Protein AF-A0A7L2U722-F1 (afdb_monomer)

Radius of gyration: 27.56 Å; Cα contacts (8 Å, |Δi|>4): 17; chains: 1; bounding box: 57×20×67 Å

InterPro domains:
  IPR019372 Lipoma HMGIC fusion partner-like protein [PF10242] (1-57)
  IPR019372 Lipoma HMGIC fusion partner-like protein [PTHR12489] (1-71)

Organism: Balaeniceps rex (NCBI:txid33584)

Foldseek 3Di:
DPQPVVCPDPVNCVVVHVPSDRPPPVPPPPPCVVVVVVVVVVVVVVVVVVCVVCCVVVVVVVVVVVVVVVD

Sequence (71 aa):
MIFPDGWDSDEVKRMCGEKTDKYTLGACSVRWAYILAIIGILDALILSFLAFVLGNRQDSLLAEELKLENK

Mean predicted aligned error: 16.24 Å

Solvent-accessible surface area (backbone atoms only — not comparable to full-atom values): 4355 Å² total; per-residue (Å²): 139,73,78,58,74,66,46,78,41,70,71,50,29,71,75,72,35,88,82,52,64,60,82,50,98,80,74,65,73,86,46,68,68,58,59,49,51,52,51,52,52,52,49,54,52,50,52,52,50,49,50,50,52,51,46,56,56,50,50,55,54,53,53,49,53,56,55,60,73,76,105

pLDDT: mean 70.7, std 16.65, range [40.09, 96.88]

Structure (mmCIF, N/CA/C/O backbone):
data_AF-A0A7L2U722-F1
#
_entry.id   AF-A0A7L2U722-F1
#
loop_
_atom_site.group_PDB
_atom_site.id
_atom_site.type_symbol
_atom_site.label_atom_id
_atom_site.label_alt_id
_atom_site.label_comp_id
_atom_site.label_asym_id
_atom_site.label_entity_id
_atom_site.label_seq_id
_atom_site.pdbx_PDB_ins_code
_atom_site.Cartn_x
_atom_site.Cartn_y
_atom_site.Cartn_z
_atom_site.occupancy
_atom_site.B_iso_or_equiv
_atom_site.auth_seq_id
_atom_site.auth_comp_id
_atom_site.auth_asym_id
_atom_site.auth_atom_id
_atom_site.pdbx_PDB_model_num
ATOM 1 N N . MET A 1 1 ? 0.044 -6.693 -35.971 1.00 46.41 1 MET A N 1
ATOM 2 C CA . MET A 1 1 ? 0.850 -6.874 -34.745 1.00 46.41 1 MET A CA 1
ATOM 3 C C . MET A 1 1 ? 2.271 -6.418 -35.072 1.00 46.41 1 MET A C 1
ATOM 5 O O . MET A 1 1 ? 3.019 -7.205 -35.619 1.00 46.41 1 MET A O 1
ATOM 9 N N . ILE A 1 2 ? 2.596 -5.129 -34.889 1.00 50.81 2 ILE A N 1
ATOM 10 C CA . ILE A 1 2 ? 3.926 -4.541 -35.206 1.00 50.81 2 ILE A CA 1
ATOM 11 C C . ILE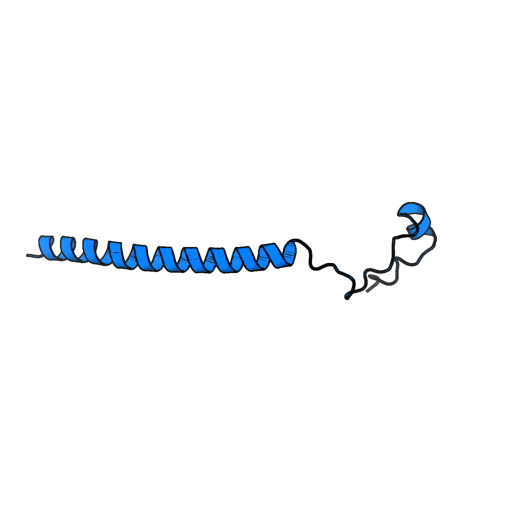 A 1 2 ? 4.404 -3.735 -33.989 1.00 50.81 2 ILE A C 1
ATOM 13 O O . ILE A 1 2 ? 4.688 -2.547 -34.021 1.00 50.81 2 ILE A O 1
ATOM 17 N N . PHE A 1 3 ? 4.402 -4.413 -32.856 1.00 40.09 3 PHE A N 1
ATOM 18 C CA . PHE A 1 3 ? 5.103 -4.032 -31.641 1.00 40.09 3 PHE A CA 1
ATOM 19 C C . PHE A 1 3 ? 5.567 -5.391 -31.113 1.00 40.09 3 PHE A C 1
ATOM 21 O O . PHE A 1 3 ? 4.686 -6.210 -30.834 1.00 40.09 3 PHE A O 1
ATOM 28 N N . PRO A 1 4 ? 6.872 -5.733 -31.126 1.00 52.31 4 PRO A N 1
ATOM 29 C CA . PRO A 1 4 ? 8.060 -4.866 -31.096 1.00 52.31 4 PRO A CA 1
ATOM 30 C C . PRO A 1 4 ? 8.917 -4.792 -32.389 1.00 52.31 4 PRO A C 1
ATOM 32 O O . PRO A 1 4 ? 10.020 -4.255 -32.344 1.00 52.31 4 PRO A O 1
ATOM 35 N N . ASP A 1 5 ? 8.465 -5.299 -33.542 1.00 55.91 5 ASP A N 1
ATOM 36 C CA . ASP A 1 5 ? 9.332 -5.413 -34.740 1.00 55.91 5 ASP A CA 1
ATOM 37 C C . ASP A 1 5 ? 9.635 -4.109 -35.502 1.00 55.91 5 ASP A C 1
ATOM 39 O O . ASP A 1 5 ? 10.595 -4.069 -36.263 1.00 55.91 5 ASP A O 1
ATOM 43 N N . GLY A 1 6 ? 8.878 -3.029 -35.285 1.00 55.72 6 GLY A N 1
ATOM 44 C CA . GLY A 1 6 ? 9.103 -1.740 -35.962 1.00 55.72 6 GLY A CA 1
ATOM 45 C C . GLY A 1 6 ? 10.153 -0.828 -35.311 1.00 55.72 6 GLY A C 1
ATOM 46 O O . GLY A 1 6 ? 10.502 0.195 -35.889 1.00 55.72 6 GLY A O 1
ATOM 47 N N . TRP A 1 7 ? 10.646 -1.171 -34.115 1.00 58.19 7 TRP A N 1
ATOM 48 C CA . TRP A 1 7 ? 11.585 -0.331 -33.349 1.00 58.19 7 TRP A CA 1
ATOM 49 C C . TRP A 1 7 ? 13.046 -0.483 -33.813 1.00 58.19 7 TRP A C 1
ATOM 51 O O . TRP A 1 7 ? 13.910 0.288 -33.421 1.00 58.19 7 TRP A O 1
ATOM 61 N N . ASP A 1 8 ? 13.338 -1.463 -34.668 1.00 58.03 8 ASP A N 1
ATOM 62 C CA . ASP A 1 8 ? 14.705 -1.751 -35.123 1.00 58.03 8 ASP A CA 1
ATOM 63 C C . ASP A 1 8 ? 15.099 -1.003 -36.412 1.00 58.03 8 ASP A C 1
ATOM 65 O O . ASP A 1 8 ? 16.147 -1.269 -36.991 1.00 58.03 8 ASP A O 1
ATOM 69 N N . SER A 1 9 ? 14.268 -0.070 -36.891 1.00 64.31 9 SER A N 1
ATOM 70 C CA . SER A 1 9 ? 14.594 0.731 -38.072 1.00 64.31 9 SER A CA 1
ATOM 71 C C . SER A 1 9 ? 15.598 1.843 -37.748 1.00 64.31 9 SER A C 1
ATOM 73 O O . SER A 1 9 ? 15.536 2.495 -36.700 1.00 64.31 9 SER A O 1
ATOM 75 N N . ASP A 1 10 ? 16.509 2.105 -38.688 1.00 62.22 10 ASP A N 1
ATOM 76 C CA . ASP A 1 10 ? 17.545 3.139 -38.552 1.00 62.22 10 ASP A CA 1
ATOM 77 C C . ASP A 1 10 ? 16.960 4.545 -38.329 1.00 62.22 10 ASP A C 1
ATOM 79 O O . ASP A 1 10 ? 17.566 5.389 -37.662 1.00 62.22 10 ASP A O 1
ATOM 83 N N . GLU A 1 11 ? 15.750 4.794 -38.837 1.00 61.88 11 GLU A N 1
ATOM 84 C CA . GLU A 1 11 ? 14.999 6.034 -38.618 1.00 61.88 11 GLU A CA 1
ATOM 85 C C . GLU A 1 11 ? 14.613 6.238 -37.150 1.00 61.88 11 GLU A C 1
ATOM 87 O O . GLU A 1 11 ? 14.734 7.349 -36.630 1.00 61.88 11 GLU A O 1
ATOM 92 N N . VAL A 1 12 ? 14.219 5.176 -36.444 1.00 60.62 12 VAL A N 1
ATOM 93 C CA . VAL A 1 12 ? 13.820 5.267 -35.032 1.00 60.62 12 VAL A CA 1
ATOM 94 C C . VAL A 1 12 ? 15.047 5.399 -34.123 1.00 60.62 12 VAL A C 1
ATOM 96 O O . VAL A 1 12 ? 15.040 6.230 -33.210 1.00 60.62 12 VAL A O 1
ATOM 99 N N . LYS A 1 13 ? 16.146 4.689 -34.419 1.00 61.75 13 LYS A N 1
ATOM 100 C CA . LYS A 1 13 ? 17.424 4.835 -33.691 1.00 61.75 13 LYS A CA 1
ATOM 101 C C . LYS A 1 13 ? 18.044 6.225 -33.854 1.00 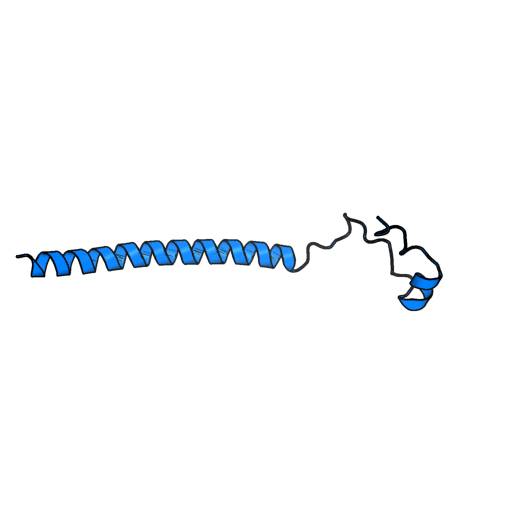61.75 13 LYS A C 1
ATOM 103 O O . LYS A 1 13 ? 18.620 6.746 -32.900 1.00 61.75 13 LYS A O 1
ATOM 108 N N . ARG A 1 14 ? 17.886 6.870 -35.019 1.00 58.00 14 ARG A N 1
ATOM 109 C CA . ARG A 1 14 ? 18.335 8.260 -35.240 1.00 58.00 14 ARG A CA 1
ATOM 110 C C . ARG A 1 14 ? 17.539 9.295 -34.447 1.00 58.00 14 ARG A C 1
ATOM 112 O O . ARG A 1 14 ? 18.119 10.292 -34.030 1.00 58.00 14 ARG A O 1
ATOM 119 N N . MET A 1 15 ? 16.242 9.071 -34.243 1.00 58.25 15 MET A N 1
ATOM 120 C CA . MET A 1 15 ? 15.355 10.037 -33.580 1.00 58.25 15 MET A CA 1
ATOM 121 C C . MET A 1 15 ? 15.321 9.871 -32.055 1.00 58.25 15 MET A C 1
ATOM 123 O O . MET A 1 15 ? 15.262 10.863 -31.333 1.00 58.25 15 MET A O 1
ATOM 127 N N . CYS A 1 16 ? 15.379 8.634 -31.552 1.00 55.44 16 CYS A N 1
ATOM 128 C CA . CYS A 1 16 ? 15.298 8.338 -30.116 1.00 55.44 16 CYS A CA 1
ATOM 129 C C . CYS A 1 16 ? 16.629 7.883 -29.481 1.00 55.44 16 CYS A C 1
ATOM 131 O O . CYS A 1 16 ? 16.684 7.682 -28.267 1.00 55.44 16 CYS A O 1
ATOM 133 N N . GLY A 1 17 ? 17.703 7.762 -30.267 1.00 54.62 17 GLY A N 1
ATOM 134 C CA . GLY A 1 17 ? 19.041 7.372 -29.818 1.00 54.62 17 GLY A CA 1
ATOM 135 C C . GLY A 1 17 ? 19.294 5.860 -29.866 1.00 54.62 17 GLY A C 1
ATOM 136 O O . GLY A 1 17 ? 18.374 5.053 -29.739 1.00 54.62 17 GLY A O 1
ATOM 137 N N . GLU A 1 18 ? 20.570 5.473 -29.989 1.00 56.47 18 G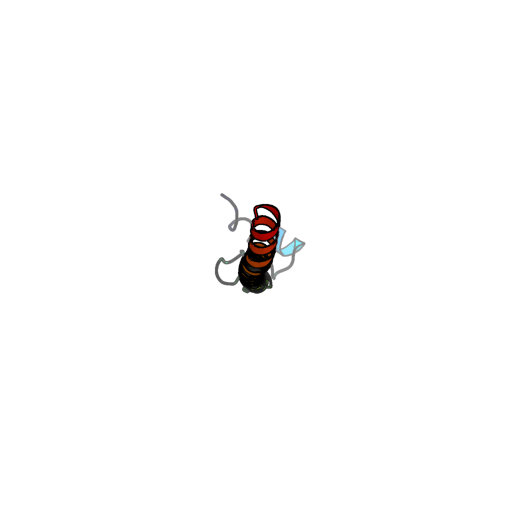LU A N 1
ATOM 138 C CA . GLU A 1 18 ? 21.051 4.079 -30.140 1.00 56.47 18 GLU A CA 1
ATOM 139 C C . GLU A 1 18 ? 20.620 3.112 -29.021 1.00 56.47 18 GLU A C 1
ATOM 141 O O . GLU A 1 18 ? 20.743 1.903 -29.164 1.00 56.47 18 GLU A O 1
ATOM 146 N N . LYS A 1 19 ? 20.099 3.629 -27.902 1.00 52.88 19 LYS A N 1
ATOM 147 C CA . LYS A 1 19 ? 19.619 2.845 -26.750 1.00 52.88 19 LYS A CA 1
ATOM 148 C C . LYS A 1 19 ? 18.162 2.396 -26.878 1.00 52.88 19 LYS A C 1
ATOM 150 O O . LYS A 1 19 ? 17.591 1.885 -25.915 1.00 52.88 19 LYS A O 1
ATOM 155 N N . THR A 1 20 ? 17.536 2.635 -28.025 1.00 53.56 20 THR A N 1
ATOM 156 C CA . THR A 1 20 ? 16.172 2.193 -28.307 1.00 53.56 20 THR A CA 1
ATOM 157 C C . THR A 1 20 ? 16.145 0.749 -28.787 1.00 53.56 20 THR A C 1
ATOM 159 O O . THR A 1 20 ? 15.875 0.451 -29.944 1.00 53.56 20 THR A O 1
ATOM 162 N N . ASP A 1 21 ? 16.461 -0.162 -27.874 1.00 52.38 21 ASP A N 1
ATOM 163 C CA . ASP A 1 21 ? 16.310 -1.591 -28.117 1.00 52.38 21 ASP A CA 1
ATOM 164 C C . ASP A 1 21 ? 14.836 -2.012 -28.087 1.00 52.38 21 ASP A C 1
ATOM 166 O O . ASP A 1 21 ? 14.010 -1.410 -27.387 1.00 52.38 21 ASP A O 1
ATOM 170 N N . LYS A 1 22 ? 14.508 -3.083 -28.828 1.00 47.75 22 LYS A N 1
ATOM 171 C CA . LYS A 1 22 ? 13.190 -3.734 -28.774 1.00 47.75 22 LYS A CA 1
ATOM 172 C C . LYS A 1 22 ? 12.821 -3.963 -27.309 1.00 47.75 22 LYS A C 1
ATOM 174 O O . LYS A 1 22 ? 13.624 -4.490 -26.542 1.00 47.75 22 LYS A O 1
ATOM 179 N N . TYR A 1 23 ? 11.603 -3.589 -26.920 1.00 49.19 23 TYR A N 1
ATOM 180 C CA . TYR A 1 23 ? 11.086 -3.839 -25.575 1.00 49.19 23 TYR A CA 1
ATOM 181 C C . TYR A 1 23 ? 11.061 -5.353 -25.318 1.00 49.19 23 TYR A C 1
ATOM 183 O O . TYR A 1 23 ? 10.124 -6.057 -25.695 1.00 49.19 23 TYR A O 1
ATOM 191 N N . THR A 1 24 ? 12.137 -5.878 -24.735 1.00 47.94 24 THR A N 1
ATOM 192 C CA . THR A 1 24 ? 12.263 -7.285 -24.380 1.00 47.94 24 THR A CA 1
ATOM 193 C C . THR A 1 24 ? 11.412 -7.519 -23.138 1.00 47.94 24 THR A C 1
ATOM 195 O O . THR A 1 24 ? 11.676 -6.977 -22.059 1.00 47.94 24 THR A O 1
ATOM 198 N N . LEU A 1 25 ? 10.360 -8.328 -23.289 1.00 50.38 25 LEU A N 1
ATOM 199 C CA . LEU A 1 25 ? 9.572 -8.880 -22.186 1.00 50.38 25 LEU A CA 1
ATOM 200 C C . LEU A 1 25 ? 10.484 -9.829 -21.376 1.00 50.38 25 LEU A C 1
ATOM 202 O O . LEU A 1 25 ? 10.489 -11.038 -21.565 1.00 50.38 25 LEU A O 1
ATOM 206 N N . GLY A 1 26 ? 11.360 -9.244 -20.559 1.00 50.09 26 GLY A N 1
ATOM 207 C CA . GLY A 1 26 ? 12.434 -9.936 -19.841 1.00 50.09 26 GLY A CA 1
ATOM 208 C C . GLY A 1 26 ? 13.538 -9.010 -19.312 1.00 50.09 26 GLY A C 1
ATOM 209 O O . GLY A 1 26 ? 14.151 -9.331 -18.301 1.00 50.09 26 GLY A O 1
ATOM 210 N N . ALA A 1 27 ? 13.731 -7.823 -19.906 1.00 46.91 27 ALA A N 1
ATOM 211 C CA . ALA A 1 27 ? 14.560 -6.739 -19.349 1.00 46.91 27 ALA A CA 1
ATOM 212 C C . ALA A 1 27 ? 13.714 -5.616 -18.710 1.00 46.91 27 ALA A C 1
ATOM 214 O O . ALA A 1 27 ? 14.197 -4.515 -18.432 1.00 46.91 27 ALA A O 1
ATOM 215 N N . CYS A 1 28 ? 12.425 -5.872 -18.474 1.00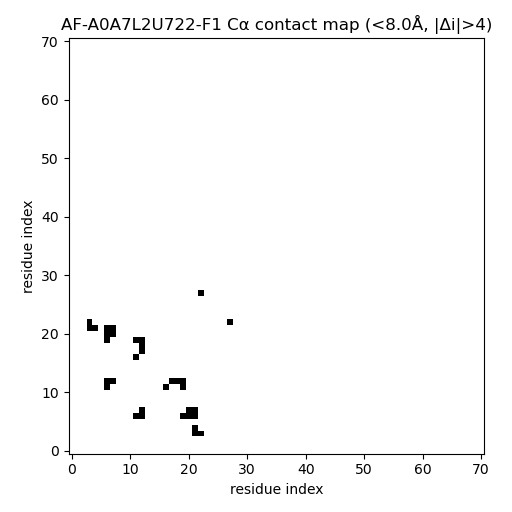 52.88 28 CYS A N 1
ATOM 216 C CA . CYS A 1 28 ? 11.544 -4.943 -17.786 1.00 52.88 28 CYS A CA 1
ATOM 217 C C . CYS A 1 28 ? 11.878 -4.980 -16.294 1.00 52.88 28 CYS A C 1
ATOM 219 O O . CYS A 1 28 ? 11.346 -5.803 -15.553 1.00 52.88 28 CYS A O 1
ATOM 221 N N . SER A 1 29 ? 12.791 -4.098 -15.866 1.00 54.06 29 SER A N 1
ATOM 222 C CA . SER A 1 29 ? 13.015 -3.777 -14.456 1.00 54.06 29 SER A CA 1
ATOM 223 C C . SER A 1 29 ? 11.655 -3.720 -13.772 1.00 54.06 29 SER A C 1
ATOM 225 O O . SER A 1 29 ? 10.800 -2.914 -14.148 1.00 54.06 29 SER A O 1
ATOM 227 N N . VAL A 1 30 ? 11.448 -4.630 -12.824 1.00 56.69 30 VAL A N 1
ATOM 228 C CA . VAL A 1 30 ? 10.329 -4.626 -11.893 1.00 56.69 30 VAL A CA 1
ATOM 229 C C . VAL A 1 30 ? 10.453 -3.328 -11.094 1.00 56.69 30 VAL A C 1
ATOM 231 O O . VAL A 1 30 ? 11.073 -3.266 -10.038 1.00 56.69 30 VAL A O 1
ATOM 234 N N . ARG A 1 31 ? 9.993 -2.231 -11.697 1.00 69.25 31 ARG A N 1
ATOM 235 C CA . ARG A 1 31 ? 10.006 -0.892 -11.115 1.00 69.25 31 ARG A CA 1
ATOM 236 C C . ARG A 1 31 ? 8.852 -0.785 -10.121 1.00 69.25 31 ARG A C 1
ATOM 238 O O . ARG A 1 31 ? 8.144 -1.759 -9.861 1.00 69.25 31 ARG A O 1
ATOM 245 N N . TRP A 1 32 ? 8.654 0.429 -9.609 1.00 72.44 32 TRP A N 1
ATOM 246 C CA . TRP A 1 32 ? 7.587 0.867 -8.707 1.00 72.44 32 TRP A CA 1
ATOM 247 C C . TRP A 1 32 ? 6.246 0.130 -8.839 1.00 72.44 32 TRP A C 1
ATOM 249 O O . TRP A 1 32 ? 5.612 -0.073 -7.822 1.00 72.44 32 TRP A O 1
ATOM 259 N N . ALA A 1 33 ? 5.825 -0.333 -10.021 1.00 76.00 33 ALA A N 1
ATOM 260 C CA . ALA A 1 33 ? 4.610 -1.1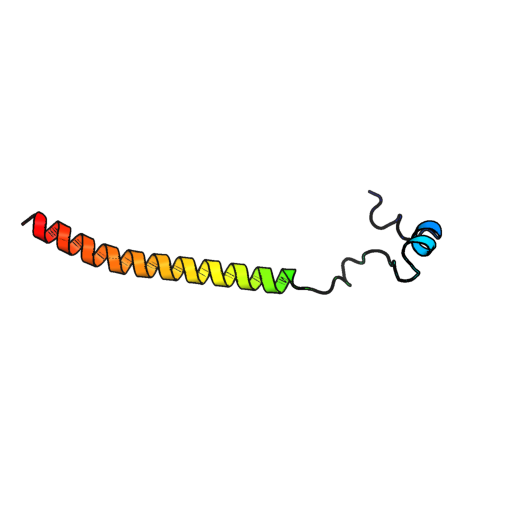32 -10.203 1.00 76.00 33 ALA A CA 1
ATOM 261 C C . ALA A 1 33 ? 4.487 -2.346 -9.255 1.00 76.00 33 ALA A C 1
ATOM 263 O O . ALA A 1 33 ? 3.428 -2.540 -8.670 1.00 76.00 33 ALA A O 1
ATOM 264 N N . TYR A 1 34 ? 5.544 -3.138 -9.048 1.00 78.56 34 TYR A N 1
ATOM 265 C CA . TYR A 1 34 ? 5.476 -4.295 -8.136 1.00 78.56 34 TYR A CA 1
ATOM 266 C C . TYR A 1 34 ? 5.465 -3.875 -6.667 1.00 78.56 34 TYR A C 1
ATOM 268 O O . TYR A 1 34 ? 4.723 -4.431 -5.863 1.00 78.56 34 TYR A O 1
ATOM 276 N N . ILE A 1 35 ? 6.235 -2.839 -6.330 1.00 83.56 35 ILE A N 1
ATOM 277 C CA . ILE A 1 35 ? 6.260 -2.254 -4.985 1.00 83.56 35 ILE A CA 1
ATOM 278 C C . ILE A 1 35 ? 4.878 -1.670 -4.64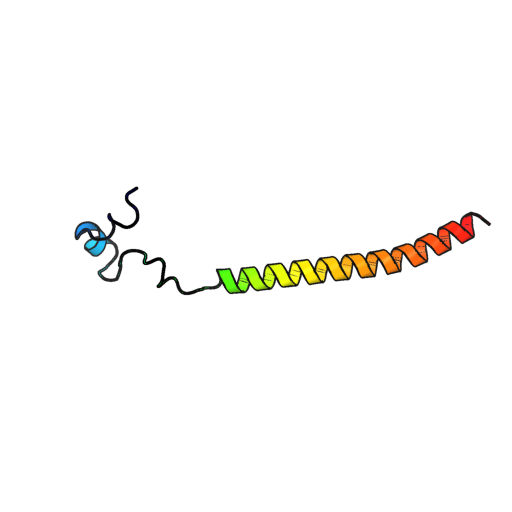6 1.00 83.56 35 ILE A C 1
ATOM 280 O O . ILE A 1 35 ? 4.338 -1.941 -3.579 1.00 83.56 35 ILE A O 1
ATOM 284 N N . LEU A 1 36 ? 4.269 -0.934 -5.578 1.00 87.56 36 LEU A N 1
ATOM 285 C CA . LEU A 1 36 ? 2.933 -0.353 -5.452 1.00 87.56 36 LEU A CA 1
ATOM 286 C C . LEU A 1 36 ? 1.847 -1.429 -5.382 1.00 87.56 36 LEU A C 1
ATOM 288 O O . LEU A 1 36 ? 0.921 -1.289 -4.590 1.00 87.56 36 LEU A O 1
ATOM 292 N N . ALA A 1 37 ? 1.968 -2.512 -6.154 1.00 89.62 37 ALA A N 1
ATOM 293 C CA . ALA A 1 37 ? 1.039 -3.636 -6.077 1.00 89.62 37 ALA A CA 1
ATOM 294 C C . ALA A 1 37 ? 1.067 -4.296 -4.689 1.00 89.62 37 ALA A C 1
ATOM 296 O O . ALA A 1 37 ? 0.013 -4.544 -4.108 1.00 89.62 37 ALA A O 1
ATOM 297 N N . ILE A 1 38 ? 2.258 -4.522 -4.123 1.00 92.06 38 ILE A N 1
ATOM 298 C CA . ILE A 1 38 ? 2.404 -5.074 -2.769 1.00 92.06 38 ILE A CA 1
ATOM 299 C C . ILE A 1 38 ? 1.822 -4.121 -1.720 1.00 92.06 38 ILE A C 1
ATOM 301 O O . ILE A 1 38 ? 1.063 -4.563 -0.860 1.00 92.06 38 ILE A O 1
ATOM 305 N N . ILE A 1 39 ? 2.137 -2.823 -1.799 1.00 95.62 39 ILE A N 1
ATOM 306 C CA . ILE A 1 39 ? 1.599 -1.813 -0.875 1.00 95.62 39 ILE A CA 1
ATOM 307 C C . ILE A 1 39 ? 0.070 -1.782 -0.945 1.00 95.62 39 ILE A C 1
ATOM 309 O O . ILE A 1 39 ? -0.575 -1.787 0.096 1.00 95.62 39 ILE A O 1
ATOM 313 N N . GLY A 1 40 ? -0.512 -1.817 -2.148 1.00 95.50 40 GLY A N 1
ATOM 314 C CA . GLY A 1 40 ? -1.964 -1.812 -2.326 1.00 95.50 40 GLY A CA 1
ATOM 315 C C . GLY A 1 40 ? -2.649 -3.042 -1.727 1.00 95.50 40 GLY A C 1
ATOM 316 O O . GLY A 1 40 ? -3.694 -2.914 -1.094 1.00 95.50 40 GLY A O 1
ATOM 317 N N . ILE A 1 41 ? -2.049 -4.228 -1.867 1.00 96.81 41 ILE A N 1
ATOM 318 C CA . ILE A 1 41 ? -2.574 -5.448 -1.237 1.00 96.81 41 ILE A CA 1
ATOM 319 C C . ILE A 1 41 ? -2.506 -5.330 0.290 1.00 96.81 41 ILE A C 1
ATOM 321 O O . ILE A 1 41 ? -3.4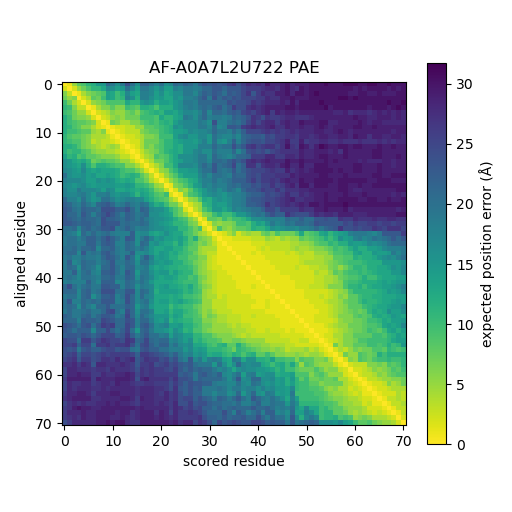85 -5.629 0.969 1.00 96.81 41 ILE A O 1
ATOM 325 N N . LEU A 1 42 ? -1.373 -4.883 0.838 1.00 96.88 42 LEU A N 1
ATOM 326 C CA . LEU A 1 42 ? -1.207 -4.724 2.285 1.00 96.88 42 LEU A CA 1
ATOM 327 C C . LEU A 1 42 ? -2.177 -3.690 2.867 1.00 96.88 42 LEU A C 1
ATOM 329 O O . LEU A 1 42 ? -2.784 -3.954 3.901 1.00 96.88 42 LEU A O 1
ATOM 333 N N . ASP A 1 43 ? -2.363 -2.555 2.195 1.00 96.50 43 ASP A N 1
ATOM 334 C CA . ASP A 1 43 ? -3.299 -1.509 2.609 1.00 96.50 43 ASP A CA 1
ATOM 335 C C . ASP A 1 43 ? -4.743 -2.030 2.640 1.00 96.50 43 ASP A C 1
ATOM 337 O O . ASP A 1 43 ? -5.414 -1.936 3.667 1.00 96.50 43 ASP A O 1
ATOM 341 N N . ALA A 1 44 ? -5.185 -2.708 1.574 1.00 96.81 44 ALA A N 1
ATOM 342 C CA . ALA A 1 44 ? -6.518 -3.305 1.515 1.00 96.81 44 ALA A CA 1
ATOM 343 C C . ALA A 1 44 ? -6.751 -4.335 2.636 1.00 96.81 44 ALA A C 1
ATOM 345 O O . ALA A 1 44 ? -7.821 -4.358 3.248 1.00 96.81 44 ALA A O 1
ATOM 346 N N . LEU A 1 45 ? -5.747 -5.166 2.940 1.00 96.81 45 LEU A N 1
ATOM 347 C CA . LEU A 1 45 ? -5.824 -6.137 4.034 1.00 96.81 45 LEU A CA 1
ATOM 348 C C . LEU A 1 45 ? -5.925 -5.453 5.404 1.00 96.81 45 LEU A C 1
ATOM 350 O O . LEU A 1 45 ? -6.754 -5.848 6.224 1.00 96.81 45 LEU A O 1
ATOM 354 N N . ILE A 1 46 ? -5.118 -4.416 5.647 1.00 96.25 46 ILE A N 1
ATOM 355 C CA . ILE A 1 46 ? -5.128 -3.657 6.904 1.00 96.25 46 ILE A CA 1
ATOM 356 C C . ILE A 1 46 ? -6.469 -2.942 7.086 1.00 96.25 46 ILE A C 1
ATOM 358 O O . ILE A 1 46 ? -7.074 -3.052 8.153 1.00 96.25 46 ILE A O 1
ATOM 362 N N . LEU A 1 47 ? -6.966 -2.262 6.050 1.00 94.62 47 LEU A N 1
ATOM 363 C CA . LEU A 1 47 ? -8.251 -1.566 6.087 1.00 94.62 47 LEU A CA 1
ATOM 364 C C . LEU A 1 47 ? -9.412 -2.533 6.315 1.00 94.62 47 LEU A C 1
ATOM 366 O O . LEU A 1 47 ? -10.274 -2.257 7.147 1.00 94.62 47 LEU A O 1
ATOM 370 N N . SER A 1 48 ? -9.416 -3.688 5.644 1.00 94.81 48 SER A N 1
ATOM 371 C CA . SER A 1 48 ? -10.431 -4.719 5.872 1.00 94.81 48 SER A CA 1
ATOM 372 C C . SER A 1 48 ? -10.398 -5.240 7.310 1.00 94.81 48 SER A C 1
ATOM 374 O O . SER A 1 48 ? -11.453 -5.431 7.914 1.00 94.81 48 SER A O 1
ATOM 376 N N . PHE A 1 49 ? -9.209 -5.470 7.872 1.00 95.19 49 PHE A N 1
ATOM 377 C CA . PHE A 1 49 ? -9.071 -5.950 9.245 1.00 95.19 49 PHE A CA 1
ATOM 378 C C . PHE A 1 49 ? -9.513 -4.893 10.261 1.00 95.19 49 PHE A C 1
ATOM 380 O O . PHE A 1 49 ? -10.278 -5.197 11.175 1.00 95.19 49 PHE A O 1
ATOM 387 N N . LEU A 1 50 ? -9.088 -3.640 10.075 1.00 91.19 50 LEU A N 1
ATOM 388 C CA . LEU A 1 50 ? -9.515 -2.508 10.895 1.00 91.19 50 LEU A CA 1
ATOM 389 C C . LEU A 1 50 ? -11.031 -2.340 10.843 1.00 91.19 50 LEU A C 1
ATOM 391 O O . LEU A 1 50 ? -11.651 -2.269 11.897 1.00 91.19 50 LEU A O 1
ATOM 395 N N . ALA A 1 51 ? -11.632 -2.342 9.651 1.00 90.81 51 ALA A N 1
ATOM 396 C CA . ALA A 1 51 ? -13.077 -2.230 9.477 1.00 90.81 51 ALA A CA 1
ATOM 397 C C . ALA A 1 51 ? -13.832 -3.370 10.175 1.00 90.81 51 ALA A C 1
ATOM 399 O O . ALA A 1 51 ? -14.838 -3.117 10.829 1.00 90.81 51 ALA A O 1
ATOM 400 N N . PHE A 1 52 ? -13.330 -4.606 10.106 1.00 88.06 52 PHE A N 1
ATOM 401 C CA . PHE A 1 52 ? -13.924 -5.741 10.813 1.00 88.06 52 PHE A CA 1
ATOM 402 C C . PHE A 1 52 ? -13.812 -5.601 12.337 1.00 88.06 52 PHE A C 1
ATOM 404 O O . PHE A 1 52 ? -14.783 -5.821 13.054 1.00 88.06 52 PHE A O 1
ATOM 411 N N . VAL A 1 53 ? -12.646 -5.204 12.855 1.00 88.12 53 VAL A N 1
ATOM 412 C CA . VAL A 1 53 ? -12.438 -5.018 14.299 1.00 88.12 53 VAL A CA 1
ATOM 413 C C . VAL A 1 53 ? -13.261 -3.845 14.833 1.00 88.12 53 VAL A C 1
ATOM 415 O O . VAL A 1 53 ? -13.892 -3.985 15.877 1.00 88.12 53 VAL A O 1
ATOM 418 N N . LEU A 1 54 ? -13.288 -2.715 14.122 1.00 81.19 54 LEU A N 1
ATOM 419 C CA . LEU A 1 54 ? -14.127 -1.556 14.439 1.00 81.19 54 LEU A CA 1
ATOM 420 C C . LEU A 1 54 ? -15.605 -1.922 14.374 1.00 81.19 54 LEU A C 1
ATOM 422 O O . LEU A 1 54 ? -16.322 -1.626 15.319 1.00 81.19 54 LEU A O 1
ATOM 426 N N . GLY A 1 55 ? -16.031 -2.623 13.322 1.00 84.50 55 GLY A N 1
ATOM 427 C CA . GLY A 1 55 ? -17.385 -3.146 13.183 1.00 84.50 55 GLY A CA 1
ATOM 428 C C . GLY A 1 55 ? -17.768 -3.998 14.385 1.00 84.50 55 GLY A C 1
ATOM 429 O O .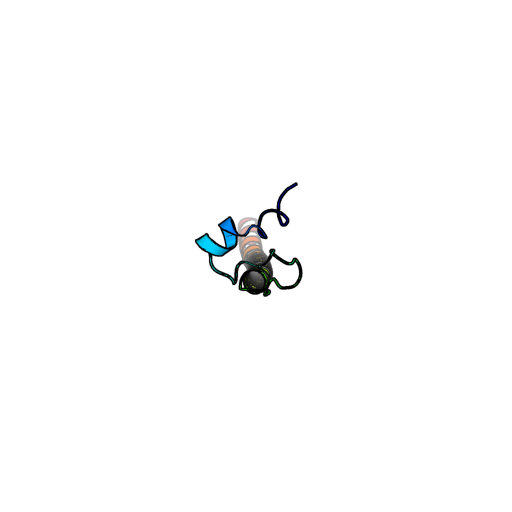 GLY A 1 55 ? -18.697 -3.648 15.091 1.00 84.50 55 GLY A O 1
ATOM 430 N N . ASN A 1 56 ? -16.992 -5.032 14.711 1.00 79.69 56 ASN A N 1
ATOM 431 C CA . ASN A 1 56 ? -17.289 -5.909 15.848 1.00 79.69 56 ASN A CA 1
ATOM 432 C C . ASN A 1 56 ? -17.286 -5.181 17.201 1.00 79.69 56 ASN A C 1
ATOM 434 O O . ASN A 1 56 ? -18.095 -5.487 18.074 1.00 79.69 56 ASN A O 1
ATOM 438 N N . ARG A 1 57 ? -16.368 -4.226 17.406 1.00 73.81 57 ARG A N 1
ATOM 439 C CA . ARG A 1 57 ? -16.315 -3.429 18.641 1.00 73.81 57 ARG A CA 1
ATOM 440 C C . ARG A 1 57 ? -17.521 -2.491 18.741 1.00 73.81 57 ARG A C 1
ATOM 442 O O . ARG A 1 57 ? -18.137 -2.434 19.801 1.00 73.81 57 ARG A O 1
ATOM 449 N N . GLN A 1 58 ? -17.877 -1.800 17.660 1.00 68.94 58 GLN A N 1
ATOM 450 C CA . GLN A 1 58 ? -19.035 -0.907 17.604 1.00 68.94 58 GLN A CA 1
ATOM 451 C C . GLN A 1 58 ? -20.346 -1.687 17.760 1.00 68.94 58 GLN A C 1
ATOM 453 O O . GLN A 1 58 ? -21.203 -1.279 18.534 1.00 68.94 58 GLN A O 1
ATOM 458 N N . ASP A 1 59 ? -20.476 -2.825 17.078 1.00 70.31 59 ASP A N 1
ATOM 459 C CA . ASP A 1 59 ? -21.671 -3.672 17.081 1.00 70.31 59 ASP A CA 1
ATOM 460 C C . ASP A 1 59 ? -21.948 -4.225 18.486 1.00 70.31 59 ASP A C 1
ATOM 462 O O . ASP A 1 59 ? -23.090 -4.249 18.931 1.00 70.31 59 ASP A O 1
ATOM 466 N N . SER A 1 60 ? -20.897 -4.556 19.250 1.00 67.19 60 SER A N 1
ATOM 467 C CA . SER A 1 60 ? -21.048 -4.984 20.648 1.00 67.19 60 SER A CA 1
ATOM 468 C C . SER A 1 60 ? -21.623 -3.898 21.570 1.00 67.19 60 SER A C 1
ATOM 470 O O . SER A 1 60 ? -22.472 -4.206 22.402 1.00 67.19 60 SER A O 1
ATOM 472 N N . LEU A 1 61 ? -21.222 -2.632 21.391 1.00 68.38 61 LEU A N 1
ATOM 473 C CA . LEU A 1 61 ? -21.744 -1.501 22.169 1.00 68.38 61 LEU A CA 1
ATOM 474 C C . LEU A 1 61 ? -23.160 -1.113 21.727 1.00 68.38 61 LEU A C 1
ATOM 476 O O . LEU A 1 61 ? -24.024 -0.879 22.567 1.00 68.38 61 LEU A O 1
ATOM 480 N N . LEU A 1 62 ? -23.418 -1.099 20.416 1.00 72.50 62 LEU A N 1
ATOM 481 C CA . LEU A 1 62 ? -24.736 -0.778 19.866 1.00 72.50 62 LEU A CA 1
ATOM 482 C C . LEU A 1 62 ? -25.779 -1.841 20.249 1.00 72.50 62 LEU A C 1
ATOM 484 O O . LEU A 1 62 ? -26.914 -1.513 20.586 1.00 72.50 62 LEU A O 1
ATOM 488 N N . ALA A 1 63 ? -25.390 -3.120 20.245 1.00 72.38 63 ALA A N 1
ATOM 489 C CA . ALA A 1 63 ? -26.237 -4.219 20.699 1.00 72.38 63 ALA A CA 1
ATOM 490 C C . ALA A 1 63 ? -26.555 -4.134 22.201 1.00 72.38 63 ALA A C 1
ATOM 492 O O . ALA A 1 63 ? -27.651 -4.520 22.613 1.00 72.38 63 ALA A O 1
ATOM 493 N N . GLU A 1 64 ? -25.625 -3.637 23.023 1.00 73.38 64 GLU A N 1
ATOM 494 C CA . GLU A 1 64 ? -25.862 -3.412 24.451 1.00 73.38 64 GLU A CA 1
ATOM 495 C C . GLU A 1 64 ? -26.854 -2.263 24.684 1.00 73.38 64 GLU A C 1
ATOM 497 O O . GLU A 1 64 ? -27.808 -2.445 25.442 1.00 73.38 64 GLU A O 1
ATOM 502 N N . GLU A 1 65 ? -26.712 -1.137 23.972 1.00 76.56 65 GLU A N 1
ATOM 503 C CA . GLU A 1 65 ? -27.666 -0.018 24.048 1.00 76.56 65 GLU A CA 1
ATOM 504 C C . GLU A 1 65 ? -29.077 -0.417 23.587 1.00 76.56 65 GLU A C 1
ATOM 506 O O . GLU A 1 65 ? -30.046 -0.177 24.307 1.00 76.56 65 GLU A O 1
ATOM 511 N N . LEU A 1 66 ? -29.211 -1.124 22.457 1.00 78.56 66 LEU A N 1
ATOM 512 C CA . LEU A 1 66 ? -30.509 -1.621 21.972 1.00 78.56 66 LEU A CA 1
ATOM 513 C C . LEU A 1 66 ? -31.186 -2.590 22.952 1.00 78.56 66 LEU A C 1
ATOM 515 O O . LEU A 1 66 ? -32.415 -2.653 23.027 1.00 78.56 66 LEU A O 1
ATOM 519 N N . LYS A 1 67 ? -30.403 -3.373 23.702 1.00 75.50 67 LYS A N 1
ATOM 520 C CA . LYS A 1 67 ? -30.925 -4.299 24.716 1.00 75.50 67 LYS A CA 1
ATOM 521 C C . LYS A 1 67 ? -31.367 -3.574 25.988 1.00 75.50 67 LYS A C 1
ATOM 523 O O . LYS A 1 67 ? -32.270 -4.057 26.667 1.00 75.50 67 LYS A O 1
ATOM 528 N N . LEU A 1 68 ? -30.733 -2.446 26.304 1.00 77.06 68 LEU A N 1
ATOM 529 C CA . LEU A 1 68 ? -31.103 -1.561 27.407 1.00 77.06 68 LEU A CA 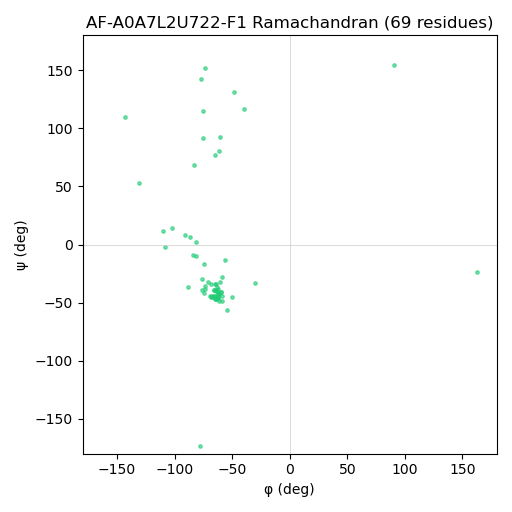1
ATOM 530 C C . LEU A 1 68 ? -32.375 -0.766 27.093 1.00 77.06 68 LEU A C 1
ATOM 532 O O . LEU A 1 68 ? -33.189 -0.582 27.988 1.00 77.06 68 LEU A O 1
ATOM 536 N N . GLU A 1 69 ? -32.584 -0.365 25.836 1.00 80.06 69 GLU A N 1
ATOM 537 C CA . GLU A 1 69 ? -33.822 0.297 25.393 1.00 80.06 69 GLU A CA 1
ATOM 538 C C . GLU A 1 69 ? -35.028 -0.666 25.356 1.00 80.06 69 GLU A C 1
ATOM 540 O O . GLU A 1 69 ? -36.157 -0.265 25.623 1.00 80.06 69 GLU A O 1
ATOM 545 N N . ASN A 1 70 ? -34.800 -1.954 25.067 1.00 71.06 70 ASN A N 1
ATOM 546 C CA . ASN A 1 70 ? -35.853 -2.981 24.998 1.00 71.06 70 ASN A CA 1
ATOM 547 C C . ASN A 1 70 ? -36.285 -3.575 26.357 1.00 71.06 70 ASN A C 1
ATOM 549 O O . ASN A 1 70 ? -37.100 -4.503 26.369 1.00 71.06 70 ASN A O 1
ATOM 553 N N . LYS A 1 71 ? -35.729 -3.117 27.485 1.00 59.59 71 LYS A N 1
ATOM 554 C CA . LYS A 1 71 ? -36.021 -3.645 28.827 1.00 59.59 71 LYS A CA 1
ATOM 555 C C . LYS A 1 71 ? -36.713 -2.609 29.703 1.00 59.59 71 LYS A C 1
ATOM 557 O O . LYS A 1 71 ? -37.732 -2.992 30.320 1.00 59.59 71 LYS A O 1
#

Secondary structure (DSSP, 8-state):
--SSGGGGSHHHHHHH-TT-----TT-----HHHHHHHHHHHHHHHHHHHHHHHHHHHHHHHHHHHHHHT-